Protein AF-A0A526UXZ4-F1 (afdb_monomer_lite)

Radius of gyration: 20.99 Å; chains: 1; bounding box: 31×30×63 Å

Sequence (97 aa):
LYEGCRFGAVPISMGNTETGRFLKQQDIGVLLPQASPEALEAVLGKVEEHRFARLKERVLARNPRTWSYDRSDCRALVERLRSLTAVPGSFAAEALA

pLDDT: mean 90.04, std 12.66, range [51.81, 97.88]

Secondary structure (DSSP, 8-state):
-HHHHHTT---EEETTSHHHHHHHHHT-SEEESSSSHHHHHHHHTT--HHHHHHHHHHHHTS-GGGT---HHHHHHHHHHHHHHHTS--SHHHHTT-

Structure (mmCIF, N/CA/C/O backbone):
data_AF-A0A526UXZ4-F1
#
_entry.id   AF-A0A526UXZ4-F1
#
loop_
_atom_site.group_PDB
_atom_site.id
_atom_site.type_symbol
_atom_site.label_atom_id
_atom_site.label_alt_id
_atom_site.label_comp_id
_atom_site.label_asym_id
_atom_site.label_entity_id
_atom_site.label_seq_id
_atom_site.pdbx_PDB_ins_code
_atom_site.Cartn_x
_atom_site.Cartn_y
_atom_site.Cartn_z
_atom_site.occupancy
_atom_site.B_iso_or_equiv
_atom_site.auth_seq_id
_atom_site.auth_comp_id
_atom_site.auth_asym_id
_atom_site.auth_atom_id
_atom_site.pdbx_PDB_model_num
ATOM 1 N N . LEU A 1 1 ? 4.196 2.484 2.723 1.00 92.12 1 LEU A N 1
ATOM 2 C CA . LEU A 1 1 ? 3.793 1.436 1.759 1.00 92.12 1 LEU A CA 1
ATOM 3 C C . LEU A 1 1 ? 4.915 0.434 1.571 1.00 92.12 1 LEU A C 1
ATOM 5 O O . LEU A 1 1 ? 4.816 -0.621 2.151 1.00 92.12 1 LEU A O 1
ATOM 9 N N . TYR A 1 2 ? 5.990 0.773 0.866 1.00 93.44 2 TYR A N 1
ATOM 10 C CA . TYR A 1 2 ? 7.040 -0.159 0.430 1.00 93.44 2 TYR A CA 1
ATOM 11 C C . TYR A 1 2 ? 7.614 -1.080 1.525 1.00 93.44 2 TYR A C 1
ATOM 13 O O . TYR A 1 2 ? 7.103 -2.178 1.733 1.00 93.44 2 TYR A O 1
ATOM 21 N N . GLU A 1 3 ? 8.642 -0.645 2.254 1.00 94.31 3 GLU A N 1
ATOM 22 C CA . GLU A 1 3 ? 9.346 -1.491 3.227 1.00 94.31 3 GLU A CA 1
ATOM 23 C C . GLU A 1 3 ? 8.418 -2.025 4.327 1.00 94.31 3 GLU A C 1
ATOM 25 O O . GLU A 1 3 ? 8.394 -3.222 4.598 1.00 94.31 3 GLU A O 1
ATOM 30 N N . GLY A 1 4 ? 7.569 -1.164 4.896 1.00 95.75 4 GLY A N 1
ATOM 31 C CA . GLY A 1 4 ? 6.608 -1.582 5.916 1.00 95.75 4 GLY A CA 1
ATOM 32 C C . GLY A 1 4 ? 5.705 -2.726 5.442 1.00 95.75 4 GLY A C 1
ATOM 33 O O . GLY A 1 4 ? 5.646 -3.770 6.089 1.00 95.75 4 GLY A O 1
ATOM 34 N N . CYS A 1 5 ? 5.032 -2.582 4.296 1.00 96.69 5 CYS A N 1
ATOM 35 C CA . CYS A 1 5 ? 4.137 -3.626 3.792 1.00 96.69 5 CYS A CA 1
ATOM 36 C C . CYS A 1 5 ? 4.901 -4.860 3.300 1.00 96.69 5 CYS A C 1
ATOM 38 O O . CYS A 1 5 ? 4.394 -5.972 3.435 1.00 96.69 5 CYS A O 1
ATOM 40 N N . ARG A 1 6 ? 6.145 -4.703 2.823 1.00 95.50 6 ARG A N 1
ATOM 41 C CA . ARG A 1 6 ? 7.034 -5.829 2.496 1.00 95.50 6 ARG A CA 1
ATOM 42 C C . ARG A 1 6 ? 7.263 -6.766 3.686 1.00 95.50 6 ARG A C 1
ATOM 44 O O . ARG A 1 6 ? 7.492 -7.958 3.466 1.00 95.50 6 ARG A O 1
ATOM 51 N N . PHE A 1 7 ? 7.167 -6.240 4.907 1.00 95.25 7 PHE A N 1
ATOM 52 C CA . PHE A 1 7 ? 7.284 -6.982 6.164 1.00 95.25 7 PHE A CA 1
ATOM 53 C C . PHE A 1 7 ? 5.970 -7.055 6.964 1.00 95.25 7 PHE A C 1
ATOM 55 O O . PHE A 1 7 ? 5.968 -7.420 8.138 1.00 95.25 7 PHE A O 1
ATOM 62 N N . GLY A 1 8 ? 4.829 -6.763 6.331 1.00 95.69 8 GLY A N 1
ATOM 63 C CA . GLY A 1 8 ? 3.505 -6.974 6.924 1.00 95.69 8 GLY A CA 1
ATOM 64 C C . GLY A 1 8 ? 2.978 -5.841 7.807 1.00 95.69 8 GLY A C 1
ATOM 65 O O . GLY A 1 8 ? 1.965 -6.031 8.477 1.00 95.69 8 GLY A O 1
ATOM 66 N N . ALA A 1 9 ? 3.607 -4.665 7.824 1.00 97.19 9 ALA A N 1
ATOM 67 C CA . ALA A 1 9 ? 3.014 -3.502 8.477 1.00 97.19 9 ALA A CA 1
ATOM 68 C C . ALA A 1 9 ? 1.712 -3.108 7.760 1.00 97.19 9 ALA A C 1
ATOM 70 O O . ALA A 1 9 ? 1.693 -2.910 6.540 1.00 97.19 9 ALA A O 1
ATOM 71 N N . VAL A 1 10 ? 0.629 -2.982 8.529 1.00 97.06 10 VAL A N 1
ATOM 72 C CA . VAL A 1 10 ? -0.678 -2.542 8.030 1.00 97.06 10 VAL A CA 1
ATOM 73 C C . VAL A 1 10 ? -0.601 -1.038 7.744 1.00 97.06 10 VAL A C 1
ATOM 75 O O . VAL A 1 10 ? -0.401 -0.257 8.675 1.00 97.06 10 VAL A O 1
ATOM 78 N N . PRO A 1 11 ? -0.719 -0.601 6.479 1.00 96.94 11 PRO A N 1
ATOM 79 C CA . PRO A 1 11 ? -0.574 0.808 6.143 1.00 96.94 11 PRO A CA 1
ATOM 80 C C . PRO A 1 11 ? -1.817 1.602 6.549 1.00 96.94 11 PRO A C 1
ATOM 82 O O . PRO A 1 11 ? -2.942 1.120 6.432 1.00 96.94 11 PRO A O 1
ATOM 85 N N . ILE A 1 12 ? -1.606 2.850 6.959 1.00 96.12 12 ILE A N 1
ATOM 86 C CA . ILE A 1 12 ? -2.666 3.827 7.215 1.00 96.12 12 ILE A CA 1
ATOM 87 C C . ILE A 1 12 ? -2.503 4.957 6.200 1.00 96.12 12 ILE A C 1
ATOM 89 O O . ILE A 1 12 ? -1.384 5.416 5.959 1.00 96.12 12 ILE A O 1
ATOM 93 N N . SER A 1 13 ? -3.591 5.388 5.568 1.00 96.75 13 SER A N 1
ATOM 94 C CA . SER A 1 13 ? -3.547 6.481 4.597 1.00 96.75 13 SER A CA 1
ATOM 95 C C . SER A 1 13 ? -4.823 7.307 4.585 1.00 96.75 13 SER A C 1
ATOM 97 O O . SER A 1 13 ? -5.890 6.841 4.966 1.00 96.75 13 SER A O 1
ATOM 99 N N . MET A 1 14 ? -4.712 8.532 4.090 1.00 96.62 14 MET A N 1
ATOM 100 C CA . MET A 1 14 ? -5.835 9.408 3.791 1.00 96.62 14 MET A CA 1
ATOM 101 C C . MET A 1 14 ? -6.619 8.890 2.580 1.00 96.62 14 MET A C 1
ATOM 103 O O . MET A 1 14 ? -6.039 8.652 1.518 1.00 96.62 14 MET A O 1
ATOM 107 N N . GLY A 1 15 ? -7.939 8.749 2.712 1.00 95.62 15 GLY A N 1
ATOM 108 C CA . GLY A 1 15 ? -8.806 8.169 1.679 1.00 95.62 15 GLY A CA 1
ATOM 109 C C . GLY A 1 15 ? -8.891 8.973 0.377 1.00 95.62 15 GLY A C 1
ATOM 110 O O . GLY A 1 15 ? -9.182 8.402 -0.670 1.00 95.62 15 GLY A O 1
ATOM 111 N N . ASN A 1 16 ? -8.598 10.273 0.424 1.00 95.56 16 ASN A N 1
ATOM 112 C CA . ASN A 1 16 ? -8.605 11.183 -0.726 1.00 95.56 16 ASN A CA 1
ATOM 113 C C . ASN A 1 16 ? -7.248 11.279 -1.450 1.00 95.56 16 ASN A C 1
ATOM 115 O O . ASN A 1 16 ? -7.056 12.169 -2.274 1.00 95.56 16 ASN A O 1
ATOM 119 N N . THR A 1 17 ? -6.301 10.392 -1.142 1.00 97.00 17 THR A N 1
ATOM 120 C CA . THR A 1 17 ? -4.980 10.364 -1.784 1.00 97.00 17 THR A CA 1
ATOM 121 C C . THR A 1 17 ? -4.846 9.185 -2.736 1.00 97.00 17 THR A C 1
ATOM 123 O O . THR A 1 17 ? -5.556 8.186 -2.621 1.00 97.00 17 THR A O 1
ATOM 12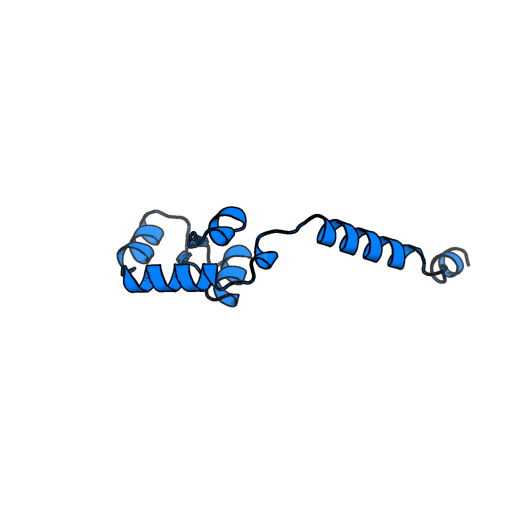6 N N . GLU A 1 18 ? -3.875 9.264 -3.644 1.00 97.38 18 GLU A N 1
ATOM 127 C CA . GLU A 1 18 ? -3.493 8.138 -4.499 1.00 97.38 18 GLU A CA 1
ATOM 128 C C . GLU A 1 18 ? -3.122 6.894 -3.673 1.00 97.38 18 GLU A C 1
ATOM 130 O O . GLU A 1 18 ? -3.581 5.790 -3.955 1.00 97.38 18 GLU A O 1
ATOM 135 N N . THR A 1 19 ? -2.381 7.086 -2.580 1.00 96.44 19 THR A N 1
ATOM 136 C CA . THR A 1 19 ? -2.065 6.033 -1.606 1.00 96.44 19 THR A CA 1
ATOM 137 C C . THR A 1 19 ? -3.340 5.394 -1.052 1.00 96.44 19 THR A C 1
ATOM 139 O O . THR A 1 19 ? -3.459 4.171 -1.053 1.00 96.44 19 THR A O 1
ATOM 142 N N . GLY A 1 20 ? -4.322 6.197 -0.631 1.00 97.31 20 GLY A N 1
ATOM 143 C CA . GLY A 1 20 ? -5.611 5.704 -0.144 1.00 97.31 20 GLY A CA 1
ATOM 144 C C . GLY A 1 20 ? -6.401 4.941 -1.209 1.00 97.31 20 GLY A C 1
ATOM 145 O O . GLY A 1 20 ? -6.961 3.879 -0.928 1.00 97.31 20 GLY A O 1
ATOM 146 N N . ARG A 1 21 ? -6.387 5.420 -2.458 1.00 97.69 21 ARG A N 1
ATOM 147 C CA . ARG A 1 21 ? -6.990 4.718 -3.599 1.00 97.69 21 ARG A CA 1
ATOM 148 C C . ARG A 1 21 ? -6.331 3.359 -3.830 1.00 97.69 21 ARG A C 1
ATOM 150 O O . ARG A 1 21 ? -7.044 2.367 -3.981 1.00 97.69 21 ARG A O 1
ATOM 157 N N . PHE A 1 22 ? -5.002 3.298 -3.819 1.00 97.06 22 PHE A N 1
ATOM 158 C CA . PHE A 1 22 ? -4.246 2.053 -3.938 1.00 97.06 22 PHE A CA 1
ATOM 159 C C . PHE A 1 22 ? -4.596 1.072 -2.808 1.00 97.06 22 PHE A C 1
ATOM 161 O O . PHE A 1 22 ? -4.925 -0.080 -3.083 1.00 97.06 22 PHE A O 1
ATOM 168 N N . LEU A 1 23 ? -4.611 1.532 -1.551 1.00 97.06 23 LEU A N 1
ATOM 169 C CA . LEU A 1 23 ? -5.003 0.716 -0.396 1.00 97.06 23 LEU A CA 1
ATOM 170 C C . LEU A 1 23 ? -6.416 0.142 -0.549 1.00 97.06 23 LEU A C 1
ATOM 172 O O . LEU A 1 23 ? -6.620 -1.052 -0.337 1.00 97.06 23 LEU A O 1
ATOM 176 N N . LYS A 1 24 ? -7.376 0.964 -0.989 1.00 96.69 24 LYS A N 1
ATOM 177 C CA . LYS A 1 24 ? -8.755 0.534 -1.252 1.00 96.69 24 LYS A CA 1
ATOM 178 C C . LYS A 1 24 ? -8.829 -0.536 -2.343 1.00 96.69 24 LYS A C 1
ATOM 180 O O . LYS A 1 24 ? -9.544 -1.516 -2.180 1.00 96.69 24 LYS A O 1
ATOM 185 N N . GLN A 1 25 ? -8.098 -0.358 -3.445 1.00 96.50 25 GLN A N 1
ATOM 186 C CA . GLN A 1 25 ? -8.086 -1.295 -4.578 1.00 96.50 25 GLN A CA 1
ATOM 187 C C . GLN A 1 25 ? -7.431 -2.631 -4.237 1.00 96.50 25 GLN A C 1
ATOM 189 O O . GLN A 1 25 ? -7.896 -3.681 -4.668 1.00 96.50 25 GLN A O 1
ATOM 194 N N . GLN A 1 26 ? -6.349 -2.592 -3.464 1.00 94.88 26 GLN A N 1
ATOM 195 C CA . GLN A 1 26 ? -5.689 -3.794 -2.964 1.00 94.88 26 GLN A CA 1
ATOM 196 C C . GLN A 1 26 ? -6.453 -4.433 -1.800 1.00 94.88 26 GLN A C 1
ATOM 198 O O . GLN A 1 26 ? -6.145 -5.565 -1.423 1.00 94.88 26 GLN A O 1
ATOM 203 N N . ASP A 1 27 ? -7.442 -3.706 -1.269 1.00 95.75 27 ASP A N 1
ATOM 204 C CA . ASP A 1 27 ? -8.194 -4.003 -0.063 1.00 95.75 27 ASP A CA 1
ATOM 205 C C . ASP A 1 27 ? -7.205 -4.378 1.054 1.00 95.75 27 ASP A C 1
ATOM 207 O O . ASP A 1 27 ? -7.060 -5.519 1.466 1.00 95.75 27 ASP A O 1
ATOM 211 N N . ILE A 1 28 ? -6.376 -3.419 1.452 1.00 95.81 28 ILE A N 1
ATOM 212 C CA . ILE A 1 28 ? -5.395 -3.558 2.533 1.00 95.81 28 ILE A CA 1
ATOM 213 C C . ILE A 1 28 ? -5.336 -2.249 3.316 1.00 95.81 28 ILE A C 1
ATOM 215 O O . ILE A 1 28 ? -5.608 -1.177 2.778 1.00 95.81 28 ILE A O 1
ATOM 219 N N . GLY A 1 29 ? -4.902 -2.323 4.571 1.00 95.50 29 GLY A N 1
ATOM 220 C CA . GLY A 1 29 ? -4.686 -1.129 5.380 1.00 95.50 29 GLY A CA 1
ATOM 221 C C . GLY A 1 29 ? -5.953 -0.489 5.941 1.00 95.50 29 GLY A C 1
ATOM 222 O O . GLY A 1 29 ? -7.036 -1.072 5.951 1.00 95.50 29 GLY A O 1
ATOM 223 N N . VAL A 1 30 ? -5.775 0.727 6.447 1.00 95.69 30 VAL A N 1
ATOM 224 C CA . VAL A 1 30 ? -6.802 1.543 7.095 1.00 95.69 30 VAL A CA 1
ATOM 225 C C . VAL A 1 30 ? -6.868 2.903 6.406 1.00 95.69 30 VAL A C 1
ATOM 227 O O . VAL A 1 30 ? -5.838 3.537 6.167 1.00 95.69 30 VAL A O 1
ATOM 230 N N . LEU A 1 31 ? -8.082 3.358 6.093 1.00 95.75 31 LEU A N 1
ATOM 231 C CA . LEU A 1 31 ? -8.315 4.660 5.474 1.00 95.75 31 LEU A CA 1
ATOM 232 C C . LEU A 1 31 ? -8.842 5.658 6.497 1.00 95.75 31 LEU A C 1
ATOM 234 O O . LEU A 1 31 ? -9.835 5.391 7.172 1.00 95.75 31 LEU A O 1
ATOM 238 N N . LEU A 1 32 ? -8.190 6.813 6.566 1.00 96.25 32 LEU A N 1
ATOM 239 C CA . LEU A 1 32 ? -8.618 7.950 7.365 1.00 96.25 32 LEU A CA 1
ATOM 240 C C . LEU A 1 32 ? -9.334 8.977 6.478 1.00 96.25 32 LEU A C 1
ATOM 242 O O . LEU A 1 32 ? -8.870 9.246 5.365 1.00 96.25 32 LEU A O 1
ATOM 246 N N . PRO A 1 33 ? -10.439 9.571 6.951 1.00 94.31 33 PRO A N 1
ATOM 247 C CA . PRO A 1 33 ? -11.105 10.659 6.240 1.00 94.31 33 PRO A CA 1
ATOM 248 C C . PRO A 1 33 ? -10.298 11.970 6.292 1.00 94.31 33 PRO A C 1
ATOM 250 O O . PRO A 1 33 ? -10.259 12.699 5.302 1.00 94.31 33 PRO A O 1
ATOM 253 N N . GLN A 1 34 ? -9.593 12.226 7.401 1.00 94.69 34 GLN A N 1
ATOM 254 C CA . GLN A 1 34 ? -8.701 13.371 7.587 1.00 94.69 34 GLN A CA 1
ATOM 255 C C . GLN A 1 34 ? -7.504 13.030 8.486 1.00 94.69 34 GLN A C 1
ATOM 257 O O . GLN A 1 34 ? -7.539 12.063 9.248 1.00 94.69 34 GLN A O 1
ATOM 262 N N . ALA A 1 35 ? -6.449 13.843 8.410 1.00 94.19 35 ALA A N 1
ATOM 263 C CA . ALA A 1 35 ? -5.229 13.680 9.192 1.00 94.19 35 ALA A CA 1
ATOM 264 C C . ALA A 1 35 ? -5.383 14.380 10.550 1.00 94.19 35 ALA A C 1
ATOM 266 O O . ALA A 1 35 ? -4.775 15.421 10.788 1.00 94.19 35 ALA A O 1
ATOM 267 N N . SER A 1 36 ? -6.238 13.830 11.414 1.00 95.44 36 SER A N 1
ATOM 268 C CA . SER A 1 36 ? -6.445 14.334 12.775 1.00 95.44 36 SER A CA 1
ATOM 269 C C . SER A 1 36 ? -6.396 13.203 13.811 1.00 95.44 36 SER A C 1
ATOM 271 O O . SER A 1 36 ? -6.708 12.054 13.469 1.00 95.44 36 SER A O 1
ATOM 273 N N . PRO A 1 37 ? -6.012 13.495 15.068 1.00 95.69 37 PRO A N 1
ATOM 274 C CA . PRO A 1 37 ? -6.026 12.509 16.148 1.00 95.69 37 PRO A CA 1
ATOM 275 C C . PRO A 1 37 ? -7.403 11.870 16.360 1.00 95.69 37 PRO A C 1
ATOM 277 O O . PRO A 1 37 ? -7.498 10.657 16.510 1.00 95.69 37 PRO A O 1
ATOM 280 N N . GLU A 1 38 ? -8.476 12.656 16.279 1.00 96.50 38 GLU A N 1
ATOM 281 C CA . GLU A 1 38 ? -9.855 12.198 16.496 1.00 96.50 38 GLU A CA 1
ATOM 282 C C . GLU A 1 38 ? -10.286 11.222 15.398 1.00 96.50 38 GLU A C 1
ATOM 284 O O . GLU A 1 38 ? -10.939 10.216 15.665 1.00 96.50 38 GLU A O 1
ATOM 289 N N . ALA A 1 39 ? -9.896 11.487 14.145 1.00 94.94 39 ALA A N 1
ATOM 290 C CA . ALA A 1 39 ? -10.147 10.571 13.039 1.00 94.94 39 ALA A CA 1
ATOM 291 C C . ALA A 1 39 ? -9.367 9.260 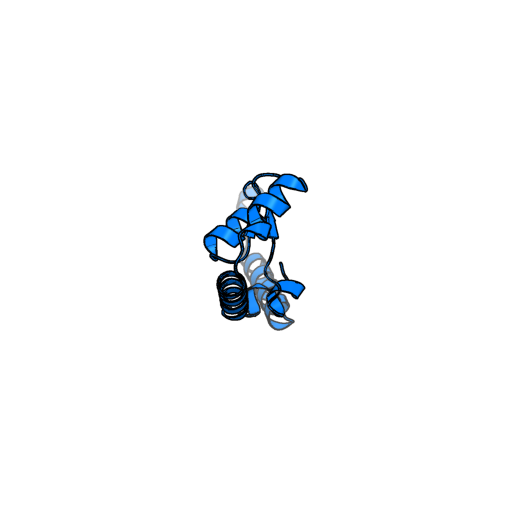13.208 1.00 94.94 39 ALA A C 1
ATOM 293 O O . ALA A 1 39 ? -9.893 8.186 12.914 1.00 94.94 39 ALA A O 1
ATOM 294 N N . LEU A 1 40 ? -8.126 9.340 13.695 1.00 94.25 40 LEU A N 1
ATOM 295 C CA . LEU A 1 40 ? -7.304 8.167 13.975 1.00 94.25 40 LEU A CA 1
ATOM 296 C C . LEU A 1 40 ? -7.918 7.315 15.092 1.00 94.25 40 LEU A C 1
ATOM 298 O O . LEU A 1 40 ? -8.067 6.109 14.912 1.00 94.25 40 LEU A O 1
ATOM 302 N N . GLU A 1 41 ? -8.326 7.933 16.200 1.00 95.44 41 GLU A N 1
ATOM 303 C CA . GLU A 1 41 ? -8.984 7.264 17.325 1.00 95.44 41 GLU A CA 1
ATOM 304 C C . GLU A 1 41 ? -10.325 6.648 16.909 1.00 95.44 41 GLU A C 1
ATOM 306 O O . GLU A 1 41 ? -10.570 5.469 17.160 1.00 95.44 41 GLU A O 1
ATOM 311 N N . ALA A 1 42 ? -11.169 7.392 16.190 1.00 93.94 42 ALA A N 1
ATOM 312 C CA . ALA A 1 42 ? -12.475 6.909 15.747 1.00 93.94 42 ALA A CA 1
ATOM 313 C C . ALA A 1 42 ? -12.384 5.676 14.833 1.00 93.94 42 ALA A C 1
ATOM 315 O O . ALA A 1 42 ? -13.308 4.854 14.811 1.00 93.94 42 ALA A O 1
ATOM 316 N N . VAL A 1 43 ? -11.296 5.561 14.063 1.00 92.62 43 VAL A N 1
ATOM 317 C CA . VAL A 1 43 ? -11.061 4.440 13.151 1.00 92.62 43 VAL A CA 1
ATOM 318 C C . VAL A 1 43 ? -10.326 3.297 13.848 1.00 92.62 43 VAL A C 1
ATOM 320 O O . VAL A 1 43 ? -10.813 2.170 13.789 1.00 92.62 43 VAL A O 1
ATOM 323 N N . LEU A 1 44 ? -9.188 3.558 14.501 1.00 89.88 44 LEU A N 1
ATOM 324 C CA . LEU A 1 44 ? -8.353 2.528 15.131 1.00 89.88 44 LEU A CA 1
ATOM 325 C C . LEU A 1 44 ? -8.908 2.024 16.462 1.00 89.88 44 LEU A C 1
ATOM 327 O O . LEU A 1 44 ? -8.780 0.838 16.740 1.00 89.88 44 LEU A O 1
ATOM 331 N N . GLY A 1 45 ? -9.580 2.870 17.246 1.00 89.94 45 GLY A N 1
ATOM 332 C CA . GLY A 1 45 ? -10.203 2.479 18.515 1.00 89.94 45 GLY A CA 1
ATOM 333 C C . GLY A 1 45 ? -11.333 1.454 18.359 1.00 89.94 45 GLY A C 1
ATOM 334 O O . GLY A 1 45 ? -11.763 0.858 19.336 1.00 89.94 45 GLY A O 1
ATOM 335 N N . LYS A 1 46 ? -11.800 1.222 17.124 1.00 84.69 46 LYS A N 1
ATOM 336 C CA . LYS A 1 46 ? -12.806 0.208 16.763 1.00 84.69 46 LYS A CA 1
ATOM 337 C C . LYS A 1 46 ? -12.205 -0.999 16.032 1.00 84.69 46 LYS A C 1
ATOM 339 O O . LYS A 1 46 ? -12.941 -1.812 15.467 1.00 84.69 46 LYS A O 1
ATOM 344 N N . VAL A 1 47 ? -10.879 -1.072 15.900 1.00 86.56 47 VAL A N 1
ATOM 345 C CA . VAL A 1 47 ? -10.213 -2.194 15.232 1.00 86.56 47 VAL A CA 1
ATOM 346 C C . VAL A 1 47 ? -9.943 -3.286 16.253 1.00 86.56 47 VAL A C 1
ATOM 348 O O . VAL A 1 47 ? -9.027 -3.188 17.059 1.00 86.56 47 VAL A O 1
ATOM 351 N N . GLU A 1 48 ? -10.714 -4.360 16.152 1.00 90.56 48 GLU A N 1
ATOM 352 C CA . GLU A 1 48 ? -10.468 -5.589 16.901 1.00 90.56 48 GLU A CA 1
ATOM 353 C C . GLU A 1 48 ? -9.180 -6.285 16.442 1.00 90.56 48 GLU A C 1
ATOM 355 O O . GLU A 1 48 ? -8.818 -6.243 15.259 1.00 90.56 48 GLU A O 1
ATOM 360 N N . GLU A 1 49 ? -8.537 -7.019 17.350 1.00 91.62 49 GLU A N 1
ATOM 361 C CA . GLU A 1 49 ? -7.306 -7.777 17.082 1.00 91.62 49 GLU A CA 1
ATOM 362 C C . GLU A 1 49 ? -7.437 -8.682 15.844 1.00 91.62 49 GLU A C 1
ATOM 364 O O . GLU A 1 49 ? -6.620 -8.622 14.924 1.00 91.62 49 GLU A O 1
ATOM 369 N N . HIS A 1 50 ? -8.532 -9.441 15.756 1.00 92.88 50 HIS A N 1
ATOM 370 C CA . HIS A 1 50 ? -8.830 -10.321 14.623 1.00 92.88 50 HIS A CA 1
ATOM 371 C C . HIS A 1 50 ? -8.929 -9.559 13.295 1.00 92.88 50 HIS A C 1
ATOM 373 O O . HIS A 1 50 ? -8.515 -10.048 12.240 1.00 92.88 50 HIS A O 1
ATOM 379 N N . ARG A 1 51 ? -9.476 -8.339 13.323 1.00 92.00 51 ARG A N 1
ATOM 380 C CA . ARG A 1 51 ? -9.574 -7.487 12.136 1.00 92.00 51 ARG A CA 1
ATOM 381 C C . ARG A 1 51 ? -8.192 -6.998 11.716 1.00 92.00 51 ARG A C 1
ATOM 383 O O . ARG A 1 51 ? -7.892 -7.007 10.522 1.00 92.00 51 ARG A O 1
ATOM 390 N N . PHE A 1 52 ? -7.350 -6.605 12.669 1.00 93.94 52 PHE A N 1
ATOM 391 C CA . PHE A 1 52 ? -5.983 -6.174 12.384 1.00 93.94 52 PHE A CA 1
ATOM 392 C C . PHE A 1 52 ? -5.115 -7.320 11.846 1.00 93.94 52 PHE A C 1
ATOM 394 O O . PHE A 1 52 ? -4.408 -7.139 10.853 1.00 93.94 52 PHE A O 1
ATOM 401 N N . ALA A 1 53 ? -5.226 -8.517 12.430 1.00 95.62 53 ALA A N 1
ATOM 402 C CA . ALA A 1 53 ? -4.536 -9.721 11.967 1.00 95.62 53 ALA A CA 1
ATOM 403 C C . ALA A 1 53 ? -4.878 -10.041 10.503 1.00 95.62 53 ALA A C 1
ATOM 405 O O . ALA A 1 53 ? -3.978 -10.188 9.677 1.00 95.62 53 ALA A O 1
ATOM 406 N N . ARG A 1 54 ? -6.167 -10.003 10.139 1.00 96.31 54 ARG A N 1
ATOM 407 C CA . ARG A 1 54 ? -6.609 -10.177 8.745 1.00 96.31 54 ARG A CA 1
ATOM 408 C C . ARG A 1 54 ? -6.030 -9.122 7.804 1.00 96.31 54 ARG A C 1
ATOM 410 O O . ARG A 1 54 ? -5.660 -9.442 6.678 1.00 96.31 54 ARG A O 1
ATOM 417 N N . LEU A 1 55 ? -5.940 -7.858 8.225 1.00 96.19 55 LEU A N 1
ATOM 418 C CA . LEU A 1 55 ? -5.305 -6.816 7.408 1.00 96.19 55 LEU A CA 1
ATOM 419 C C . LEU A 1 55 ? -3.819 -7.117 7.177 1.00 96.19 55 LEU A C 1
ATOM 4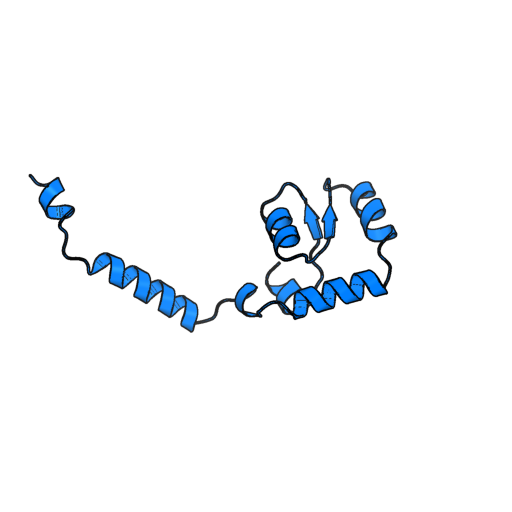21 O O . LEU A 1 55 ? -3.345 -6.984 6.049 1.00 96.19 55 LEU A O 1
ATOM 425 N N . LYS A 1 56 ? -3.101 -7.568 8.210 1.00 97.31 56 LYS A N 1
ATOM 426 C CA . LYS A 1 56 ? -1.694 -7.978 8.105 1.00 97.31 56 LYS A CA 1
ATOM 427 C C . LYS A 1 56 ? -1.512 -9.175 7.170 1.00 97.31 56 LYS A C 1
ATOM 429 O O . LYS A 1 56 ? -0.649 -9.131 6.296 1.00 97.31 56 LYS A O 1
ATOM 434 N N . GLU A 1 57 ? -2.341 -10.208 7.299 1.00 97.88 57 GLU A N 1
ATOM 435 C CA . GLU A 1 57 ? -2.328 -11.375 6.406 1.00 97.88 57 GLU A CA 1
ATOM 436 C C . GLU A 1 57 ? -2.514 -10.964 4.945 1.00 97.88 57 GLU A C 1
ATOM 438 O O . GLU A 1 57 ? -1.772 -11.399 4.068 1.00 97.88 57 GLU A O 1
ATOM 443 N N . ARG A 1 58 ? -3.457 -10.060 4.674 1.00 97.44 58 ARG A N 1
ATOM 444 C CA . ARG A 1 58 ? -3.718 -9.572 3.315 1.00 97.44 58 ARG A CA 1
ATOM 445 C C . ARG A 1 58 ? -2.556 -8.771 2.737 1.00 97.44 58 ARG A C 1
ATOM 447 O O . ARG A 1 58 ? -2.283 -8.891 1.542 1.00 97.44 58 ARG A O 1
ATOM 454 N N . VAL A 1 59 ? -1.873 -7.983 3.571 1.00 97.81 59 VAL A N 1
ATOM 455 C CA . VAL A 1 59 ? -0.637 -7.284 3.195 1.00 97.81 59 VAL A CA 1
ATOM 456 C C . VAL A 1 59 ? 0.452 -8.293 2.820 1.00 97.81 59 VAL A C 1
ATOM 458 O O . VAL A 1 59 ? 1.057 -8.159 1.757 1.00 97.81 59 VAL A O 1
ATOM 461 N N . LEU A 1 60 ? 0.663 -9.324 3.643 1.00 97.06 60 LEU A N 1
ATOM 462 C CA . LEU A 1 60 ? 1.660 -10.374 3.397 1.00 97.06 60 LEU A 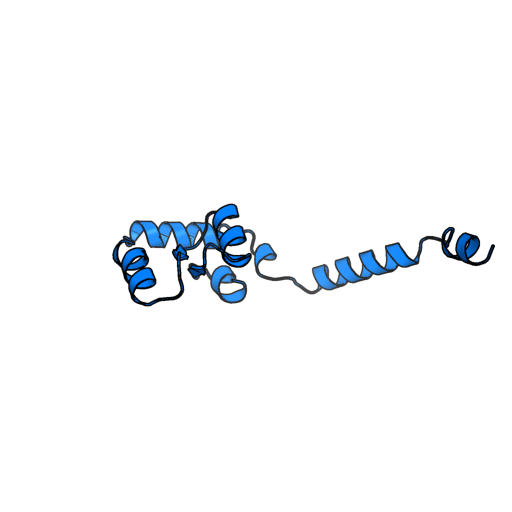CA 1
ATOM 463 C C . LEU A 1 60 ? 1.318 -11.259 2.190 1.00 97.06 60 LEU A C 1
ATOM 465 O O . LEU A 1 60 ? 2.218 -11.744 1.515 1.00 97.06 60 LEU A O 1
ATOM 469 N N . ALA A 1 61 ? 0.032 -11.424 1.881 1.00 96.81 61 ALA A N 1
ATOM 470 C CA . ALA A 1 61 ? -0.436 -12.151 0.706 1.00 96.81 61 ALA A CA 1
ATOM 471 C C . ALA A 1 61 ? -0.256 -11.371 -0.610 1.00 96.81 61 ALA A C 1
ATOM 473 O O . ALA A 1 61 ? -0.539 -11.905 -1.684 1.00 96.81 61 ALA A O 1
ATOM 474 N N . ARG A 1 62 ? 0.162 -10.095 -0.574 1.00 96.00 62 ARG A N 1
ATOM 475 C CA . ARG A 1 62 ? 0.515 -9.364 -1.800 1.00 96.00 62 ARG A CA 1
ATOM 476 C C . ARG A 1 62 ? 1.806 -9.923 -2.381 1.00 96.00 62 ARG A C 1
ATOM 478 O O . ARG A 1 62 ? 2.730 -10.268 -1.651 1.00 96.00 62 ARG A O 1
ATOM 485 N N . ASN A 1 63 ? 1.896 -9.935 -3.712 1.00 94.12 63 ASN A N 1
ATOM 486 C CA . ASN A 1 63 ? 3.143 -10.274 -4.388 1.00 94.12 63 ASN A CA 1
ATOM 487 C C . ASN A 1 63 ? 4.261 -9.355 -3.849 1.00 94.12 63 ASN A C 1
ATOM 489 O O . ASN A 1 63 ? 4.102 -8.134 -3.954 1.00 94.12 63 ASN A O 1
ATOM 493 N N . PRO A 1 64 ? 5.376 -9.885 -3.303 1.00 90.81 64 PRO A N 1
ATOM 494 C CA . PRO A 1 64 ? 6.471 -9.072 -2.768 1.00 90.81 64 PRO A CA 1
ATOM 495 C C . PRO A 1 64 ? 7.005 -8.035 -3.762 1.00 90.81 64 PRO A C 1
ATOM 497 O O . PRO A 1 64 ? 7.432 -6.952 -3.364 1.00 90.81 64 PRO A O 1
ATOM 500 N N . ARG A 1 65 ? 6.901 -8.331 -5.064 1.00 91.12 65 ARG A N 1
ATOM 501 C CA . ARG A 1 65 ? 7.264 -7.429 -6.161 1.00 91.12 65 ARG A CA 1
ATOM 502 C C . ARG A 1 65 ? 6.401 -6.170 -6.273 1.00 91.12 65 ARG A C 1
ATOM 504 O O . ARG A 1 65 ? 6.780 -5.237 -6.964 1.00 91.12 65 ARG A O 1
ATOM 511 N N . THR A 1 66 ? 5.269 -6.118 -5.576 1.00 93.25 66 THR A N 1
ATOM 512 C CA . THR A 1 66 ? 4.458 -4.897 -5.419 1.00 93.25 66 THR A CA 1
ATOM 513 C C . THR A 1 66 ? 5.203 -3.837 -4.605 1.00 93.25 66 THR A C 1
ATOM 515 O O . THR A 1 66 ? 4.981 -2.643 -4.779 1.00 93.25 66 THR A O 1
ATOM 518 N N . TRP A 1 67 ? 6.076 -4.270 -3.690 1.00 94.06 67 TRP A N 1
ATOM 519 C CA . TRP A 1 67 ? 6.715 -3.402 -2.699 1.00 94.06 67 TRP A CA 1
ATOM 520 C C . TRP A 1 67 ? 8.160 -3.061 -3.023 1.00 94.06 67 TRP A C 1
ATOM 522 O O . TRP A 1 67 ? 8.663 -2.043 -2.556 1.00 94.06 67 TRP A O 1
ATOM 532 N N . SER A 1 68 ? 8.826 -3.920 -3.786 1.00 91.94 68 SER A N 1
ATOM 533 C CA . SER A 1 68 ? 10.244 -3.801 -4.086 1.00 91.94 68 SER A CA 1
ATOM 534 C C . SER A 1 68 ? 10.527 -4.247 -5.510 1.00 91.94 68 SER A C 1
ATOM 536 O O . SER A 1 68 ? 10.035 -5.290 -5.941 1.00 91.94 68 SER A O 1
ATOM 538 N N . TYR A 1 69 ? 11.382 -3.486 -6.179 1.00 92.19 69 TYR A N 1
ATOM 539 C CA . TYR A 1 69 ? 12.005 -3.861 -7.440 1.00 92.19 69 TYR A CA 1
ATOM 540 C C . TYR A 1 69 ? 13.437 -4.327 -7.190 1.00 92.19 69 TYR A C 1
ATOM 542 O O . TYR A 1 69 ? 14.078 -3.891 -6.230 1.00 92.19 69 TYR A O 1
ATOM 550 N N . ASP A 1 70 ? 13.936 -5.203 -8.054 1.00 92.06 70 ASP A N 1
ATOM 551 C CA . ASP A 1 70 ? 15.312 -5.684 -8.000 1.00 92.06 70 ASP A CA 1
ATOM 552 C C . ASP A 1 70 ? 16.125 -5.281 -9.244 1.00 92.06 70 ASP A C 1
ATOM 554 O O . ASP A 1 70 ? 15.689 -4.536 -10.125 1.00 92.06 70 ASP A O 1
ATOM 558 N N . ARG A 1 71 ? 17.363 -5.778 -9.330 1.00 96.56 71 ARG A N 1
ATOM 559 C CA . ARG A 1 71 ? 18.263 -5.473 -10.450 1.00 96.56 71 ARG A CA 1
ATOM 560 C C . ARG A 1 71 ? 17.732 -5.968 -11.803 1.00 96.56 71 ARG A C 1
ATOM 562 O O . ARG A 1 71 ? 18.087 -5.397 -12.834 1.00 96.56 71 ARG A O 1
ATOM 569 N N . SER A 1 72 ? 16.957 -7.052 -11.832 1.00 95.88 72 SER A N 1
ATOM 570 C CA . SER A 1 72 ? 16.340 -7.555 -13.063 1.00 95.88 72 SER A CA 1
ATOM 571 C C . SER A 1 72 ? 15.297 -6.580 -13.601 1.00 95.88 72 SER A C 1
ATOM 573 O O . SER A 1 72 ? 15.265 -6.346 -14.806 1.00 95.88 72 SER A O 1
ATOM 575 N N . ASP A 1 73 ? 14.562 -5.912 -12.717 1.00 95.19 73 ASP A N 1
ATOM 576 C CA . ASP A 1 73 ? 13.563 -4.911 -13.087 1.00 95.19 73 ASP A CA 1
ATOM 577 C C . ASP A 1 73 ? 14.198 -3.662 -13.681 1.00 95.19 73 ASP A C 1
ATOM 579 O O . ASP A 1 73 ? 13.770 -3.182 -14.732 1.00 95.19 73 ASP A O 1
ATOM 583 N N . CYS A 1 74 ? 15.291 -3.195 -13.071 1.00 95.75 74 CYS A N 1
ATOM 584 C CA . CYS A 1 74 ? 16.087 -2.108 -13.633 1.00 95.75 74 CYS A CA 1
ATOM 585 C C . CYS A 1 74 ? 16.587 -2.457 -15.043 1.00 95.75 74 CYS A C 1
ATOM 587 O O . CYS A 1 74 ? 16.525 -1.627 -15.948 1.00 95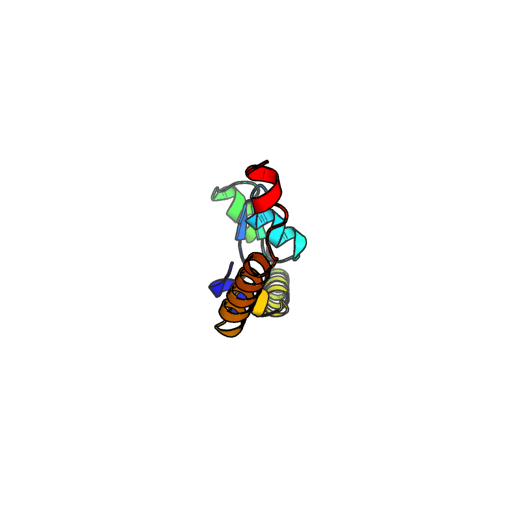.75 74 CYS A O 1
ATOM 589 N N . ARG A 1 75 ? 17.053 -3.696 -15.256 1.00 97.75 75 ARG A N 1
ATOM 590 C CA . ARG A 1 75 ? 17.481 -4.162 -16.585 1.00 97.75 75 ARG A CA 1
ATOM 591 C C . ARG A 1 75 ? 16.324 -4.222 -17.577 1.00 97.75 75 ARG A C 1
ATOM 593 O O . ARG A 1 75 ? 16.496 -3.768 -18.702 1.00 97.75 75 ARG A O 1
ATOM 600 N N . ALA A 1 76 ? 15.166 -4.738 -17.170 1.00 96.56 76 ALA A N 1
ATOM 601 C CA . ALA A 1 76 ? 13.985 -4.821 -18.024 1.00 96.56 76 ALA A CA 1
ATOM 602 C C . ALA A 1 76 ? 13.511 -3.430 -18.474 1.00 96.56 76 ALA A C 1
ATOM 604 O O . ALA A 1 76 ? 13.192 -3.238 -19.647 1.00 96.56 76 ALA A O 1
ATOM 605 N N . LEU A 1 77 ? 13.533 -2.444 -17.570 1.00 95.88 77 LEU A N 1
ATOM 606 C CA . LEU A 1 77 ? 13.226 -1.054 -17.902 1.00 95.88 77 LEU A CA 1
ATOM 607 C C . LEU A 1 77 ? 14.214 -0.487 -18.927 1.00 95.88 77 LEU A C 1
ATOM 609 O O . LEU A 1 77 ? 13.792 0.078 -19.933 1.00 95.88 77 LEU A O 1
ATOM 613 N N . VAL A 1 78 ? 15.519 -0.652 -18.695 1.00 96.31 78 VAL A N 1
ATOM 614 C CA . VAL A 1 78 ? 16.554 -0.163 -19.618 1.00 96.31 78 VAL A CA 1
ATOM 615 C C . VAL A 1 78 ? 16.408 -0.808 -20.993 1.00 96.31 78 VAL A C 1
ATOM 617 O O . VAL A 1 78 ? 16.435 -0.103 -21.998 1.00 96.31 78 VAL A O 1
ATOM 620 N N . GLU A 1 79 ? 16.199 -2.122 -21.057 1.00 96.69 79 GLU A N 1
ATOM 621 C CA . GLU A 1 79 ? 16.006 -2.825 -22.327 1.00 96.69 79 GLU A CA 1
ATOM 622 C C . GLU A 1 79 ? 14.755 -2.326 -23.060 1.00 96.69 79 GLU A C 1
ATOM 624 O O . GLU A 1 79 ? 14.794 -2.048 -24.260 1.00 96.69 79 GLU A O 1
ATOM 629 N N . ARG A 1 80 ? 13.660 -2.092 -22.324 1.00 95.19 80 ARG A N 1
ATOM 630 C CA . ARG A 1 80 ? 12.452 -1.493 -22.894 1.00 95.19 80 ARG A CA 1
ATOM 631 C C . ARG A 1 80 ? 12.740 -0.115 -23.485 1.00 95.19 80 ARG A C 1
ATOM 633 O O . ARG A 1 80 ? 12.343 0.127 -24.621 1.00 95.19 80 ARG A O 1
ATOM 640 N N . LEU A 1 81 ? 13.450 0.761 -22.775 1.00 94.75 81 LEU A N 1
ATOM 641 C CA . LEU A 1 81 ? 13.799 2.094 -23.280 1.00 94.75 81 LEU A CA 1
ATOM 642 C C . LEU A 1 81 ? 14.687 2.021 -24.531 1.00 94.75 81 LEU A C 1
ATOM 644 O O . LEU A 1 81 ? 14.433 2.735 -25.499 1.00 94.75 81 LEU A O 1
ATOM 648 N N . ARG A 1 82 ? 15.666 1.108 -24.564 1.00 94.00 82 ARG A N 1
ATOM 649 C CA . ARG A 1 82 ? 16.518 0.887 -25.746 1.00 94.00 82 ARG A CA 1
ATOM 650 C C . ARG A 1 82 ? 15.707 0.447 -26.963 1.00 94.00 82 ARG A C 1
ATOM 652 O O . ARG A 1 82 ? 15.929 0.966 -28.055 1.00 94.00 82 ARG A O 1
ATOM 659 N N . SER A 1 83 ? 14.734 -0.446 -26.775 1.00 90.38 83 SER A N 1
ATOM 660 C CA . SER A 1 83 ? 13.864 -0.906 -27.866 1.00 90.38 83 SER A CA 1
ATOM 661 C C . SER A 1 83 ? 13.035 0.222 -28.493 1.00 90.38 83 SER A C 1
ATOM 663 O O . SER A 1 83 ? 12.771 0.188 -29.691 1.00 90.38 83 SER A O 1
ATOM 665 N N . LEU A 1 84 ? 12.684 1.257 -27.719 1.00 89.44 84 LEU A N 1
ATOM 666 C CA . LEU A 1 84 ? 11.957 2.425 -28.227 1.00 89.44 84 L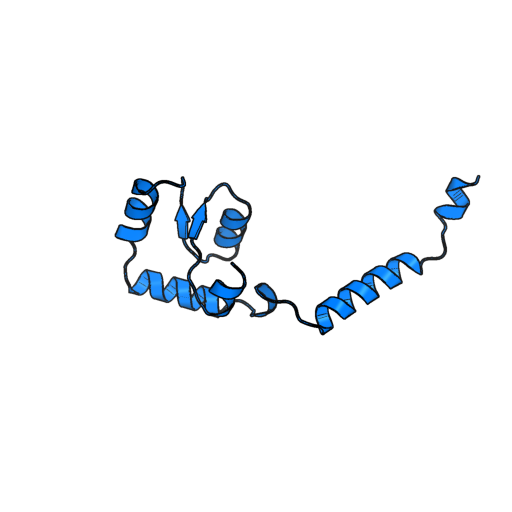EU A CA 1
ATOM 667 C C . LEU A 1 84 ? 12.845 3.316 -29.106 1.00 89.44 84 LEU A C 1
ATOM 669 O O . LEU A 1 84 ? 12.362 3.890 -30.074 1.00 89.44 84 LEU A O 1
ATOM 673 N N . THR A 1 85 ? 14.143 3.402 -28.800 1.00 79.88 85 THR A N 1
ATOM 674 C CA . THR A 1 85 ? 15.118 4.164 -29.604 1.00 79.88 85 THR A CA 1
ATOM 675 C C . THR A 1 85 ? 15.613 3.424 -30.848 1.00 79.88 85 THR A C 1
ATOM 677 O O . THR A 1 85 ? 16.176 4.046 -31.741 1.00 79.88 85 THR A O 1
ATOM 680 N N . ALA A 1 86 ? 15.416 2.103 -30.916 1.00 68.50 86 ALA A N 1
ATOM 681 C CA . ALA A 1 86 ? 15.861 1.266 -32.030 1.00 68.50 86 ALA A CA 1
ATOM 682 C C . ALA A 1 86 ? 14.872 1.230 -33.211 1.00 68.50 86 ALA A C 1
ATOM 684 O O . ALA A 1 86 ? 15.164 0.598 -34.224 1.00 68.50 86 ALA A O 1
ATOM 685 N N . VAL A 1 87 ? 13.714 1.895 -33.100 1.00 59.34 87 VAL A N 1
ATOM 686 C CA . VAL A 1 87 ? 12.811 2.115 -34.237 1.00 59.34 87 VAL A CA 1
ATOM 687 C C . VAL A 1 87 ? 13.503 3.083 -35.210 1.00 59.34 87 VAL A C 1
ATOM 689 O O . VAL A 1 87 ? 13.767 4.222 -34.820 1.00 59.34 87 VAL A O 1
ATOM 692 N N . PRO A 1 88 ? 13.812 2.681 -36.461 1.00 55.59 88 PRO A N 1
ATOM 693 C CA . PRO A 1 88 ? 14.336 3.599 -37.467 1.00 55.59 88 PRO A CA 1
ATOM 694 C C . PRO A 1 88 ? 13.326 4.727 -37.673 1.00 55.59 88 PRO A C 1
ATOM 696 O O . PRO A 1 88 ? 12.144 4.472 -37.903 1.00 55.59 88 PRO A O 1
ATOM 699 N N . GLY A 1 89 ? 13.773 5.972 -37.527 1.00 59.50 89 GLY A N 1
ATOM 700 C CA . GLY A 1 89 ? 12.885 7.126 -37.499 1.00 59.50 89 GLY A CA 1
ATOM 701 C C . GLY A 1 89 ? 12.114 7.314 -38.805 1.00 59.50 89 GLY A C 1
ATOM 702 O O . GLY A 1 89 ? 12.679 7.813 -39.770 1.00 59.50 89 GLY A O 1
ATOM 703 N N . SER A 1 90 ? 10.808 7.026 -38.805 1.00 57.16 90 SER A N 1
ATOM 704 C CA . SER A 1 90 ? 9.890 7.718 -39.722 1.00 57.16 90 SER A CA 1
ATOM 705 C C . SER A 1 90 ? 9.615 9.140 -39.218 1.00 57.16 90 SER A C 1
ATOM 707 O O . SER A 1 90 ? 9.590 10.075 -40.007 1.00 57.16 90 SER A O 1
ATOM 709 N N . PHE A 1 91 ? 9.565 9.339 -37.895 1.00 56.22 91 PHE A N 1
ATOM 710 C CA . PHE A 1 91 ? 9.326 10.654 -37.290 1.00 56.22 91 PHE A CA 1
ATOM 711 C C . PHE A 1 91 ? 10.438 11.681 -37.560 1.00 56.22 91 PHE A C 1
ATOM 713 O O . PHE A 1 91 ? 10.153 12.864 -37.708 1.00 56.22 91 PHE A O 1
ATOM 720 N N . ALA A 1 92 ? 11.704 11.256 -37.642 1.00 55.56 92 ALA A N 1
ATOM 721 C CA . ALA A 1 92 ? 12.813 12.166 -37.945 1.00 55.56 92 ALA A CA 1
ATOM 722 C C . ALA A 1 92 ? 12.849 12.580 -39.428 1.00 55.56 92 ALA A C 1
ATOM 724 O O . ALA A 1 92 ? 13.280 13.686 -39.737 1.00 55.56 92 ALA A O 1
ATOM 725 N N . ALA A 1 93 ? 12.382 11.712 -40.333 1.00 55.81 93 ALA A N 1
ATOM 726 C CA . ALA A 1 93 ? 12.294 12.011 -41.760 1.00 55.81 93 ALA A CA 1
ATOM 727 C C . ALA A 1 93 ? 11.105 12.935 -42.083 1.00 55.81 93 ALA A C 1
ATOM 729 O O . ALA A 1 93 ? 11.242 13.817 -42.922 1.00 55.81 93 ALA A O 1
ATOM 730 N N . GLU A 1 94 ? 9.973 12.785 -41.385 1.00 55.69 94 GLU A N 1
ATOM 731 C CA . GLU A 1 94 ? 8.796 13.657 -41.544 1.00 55.69 94 GLU A CA 1
ATOM 732 C C . GLU A 1 94 ? 8.975 15.048 -40.915 1.00 55.69 94 GLU A C 1
ATOM 734 O O . GLU A 1 94 ? 8.374 16.003 -41.386 1.00 55.69 94 GLU A O 1
ATOM 739 N N . ALA A 1 95 ? 9.810 15.200 -39.881 1.00 54.78 95 ALA A N 1
ATOM 740 C CA . ALA A 1 95 ? 10.074 16.503 -39.257 1.00 54.78 95 ALA A CA 1
ATOM 741 C C . ALA A 1 95 ? 11.062 17.395 -40.043 1.00 54.78 95 ALA A C 1
ATOM 743 O O . ALA A 1 95 ? 11.235 18.563 -39.700 1.00 54.78 95 ALA A O 1
ATOM 744 N N . LEU A 1 96 ? 11.739 16.840 -41.055 1.00 58.69 96 LEU A N 1
ATOM 745 C CA . LEU A 1 96 ? 12.719 17.528 -41.908 1.00 58.69 96 LEU A CA 1
ATOM 746 C C . LEU A 1 96 ? 12.213 17.754 -43.350 1.00 58.69 96 LEU A C 1
ATOM 748 O O . LEU A 1 96 ? 12.983 18.248 -44.175 1.00 58.69 96 LEU A O 1
ATOM 752 N N . ALA A 1 97 ? 10.960 17.389 -43.645 1.00 51.81 97 ALA A N 1
ATOM 753 C CA . ALA A 1 97 ? 10.275 17.609 -44.924 1.00 51.81 97 ALA A CA 1
ATOM 754 C C . ALA A 1 97 ? 9.286 18.780 -44.820 1.00 51.81 97 ALA A C 1
ATOM 756 O O . ALA A 1 97 ? 9.169 19.525 -45.819 1.00 51.81 97 ALA A O 1
#

Foldseek 3Di:
DAPCLLQQNFDEEACPDPVNVVCVVLVAHYYFVDDDPVSVCVGVVPQDPVNSVVRSVSSNPDDNCVRDDDPVVVVVVVVVVVVVVPPDDPPVVVVVD